Protein AF-A0AAE1U066-F1 (afdb_monomer)

Structure (mmCIF, N/CA/C/O backbone):
data_AF-A0AAE1U066-F1
#
_entry.id   AF-A0AAE1U066-F1
#
loop_
_atom_site.group_PDB
_atom_site.id
_atom_site.type_symbol
_atom_site.label_atom_id
_atom_site.label_alt_id
_atom_site.label_comp_id
_atom_site.label_asym_id
_atom_site.label_entity_id
_atom_site.label_seq_id
_atom_site.pdbx_PDB_ins_code
_atom_site.Cartn_x
_atom_site.Cartn_y
_atom_site.Cartn_z
_atom_site.occupancy
_atom_site.B_iso_or_equiv
_atom_site.auth_seq_id
_atom_site.auth_comp_id
_atom_site.auth_asym_id
_atom_site.auth_atom_id
_atom_site.pdbx_PDB_model_num
ATOM 1 N N . MET A 1 1 ? -7.194 -13.404 7.253 1.00 90.75 1 MET A N 1
ATOM 2 C CA . MET A 1 1 ? -6.676 -12.396 8.210 1.00 90.75 1 MET A CA 1
ATOM 3 C C . MET A 1 1 ? -7.590 -11.175 8.214 1.00 90.75 1 MET A C 1
ATOM 5 O O . MET A 1 1 ? -8.096 -10.818 7.153 1.00 90.75 1 MET A O 1
ATOM 9 N N . TYR A 1 2 ? -7.821 -10.561 9.377 1.00 94.88 2 TYR A N 1
ATOM 10 C CA . TYR A 1 2 ? -8.659 -9.366 9.523 1.00 94.88 2 TYR A CA 1
ATOM 11 C C . TYR A 1 2 ? -7.919 -8.280 10.302 1.00 94.88 2 TYR A C 1
ATOM 13 O O . TYR A 1 2 ? -7.185 -8.594 11.234 1.00 94.88 2 TYR A O 1
ATOM 21 N N . VAL A 1 3 ? -8.152 -7.018 9.948 1.00 95.56 3 VAL A N 1
ATOM 22 C CA . VAL A 1 3 ? -7.681 -5.856 10.711 1.00 95.56 3 VAL A CA 1
ATOM 23 C C . VAL A 1 3 ? -8.875 -5.162 11.351 1.00 95.56 3 VAL A C 1
ATOM 25 O O . VAL A 1 3 ? -9.847 -4.826 10.672 1.00 95.56 3 VAL A O 1
ATOM 28 N N . LYS A 1 4 ? -8.804 -4.958 12.669 1.00 94.69 4 LYS A N 1
ATOM 29 C CA . LYS A 1 4 ? -9.774 -4.161 13.426 1.00 94.69 4 LYS A CA 1
ATOM 30 C C . LYS A 1 4 ? -9.469 -2.676 13.220 1.00 94.69 4 LYS A C 1
ATOM 32 O O . LYS A 1 4 ? -8.331 -2.255 13.387 1.00 94.69 4 LYS A O 1
ATOM 37 N N . CYS A 1 5 ? -10.478 -1.882 12.883 1.00 92.62 5 CYS A N 1
ATOM 38 C CA . CYS A 1 5 ? -10.363 -0.436 12.698 1.00 92.62 5 CYS A CA 1
ATOM 39 C C . CYS A 1 5 ? -11.603 0.285 13.255 1.00 92.62 5 CYS A C 1
ATOM 41 O O . CYS A 1 5 ? -12.670 -0.313 13.380 1.00 92.62 5 CYS A O 1
ATOM 43 N N . GLY A 1 6 ? -11.482 1.577 13.561 1.00 90.81 6 GLY A N 1
ATOM 44 C CA . GLY A 1 6 ? -12.541 2.390 14.165 1.00 90.81 6 GLY A CA 1
ATOM 45 C C . GLY A 1 6 ? -1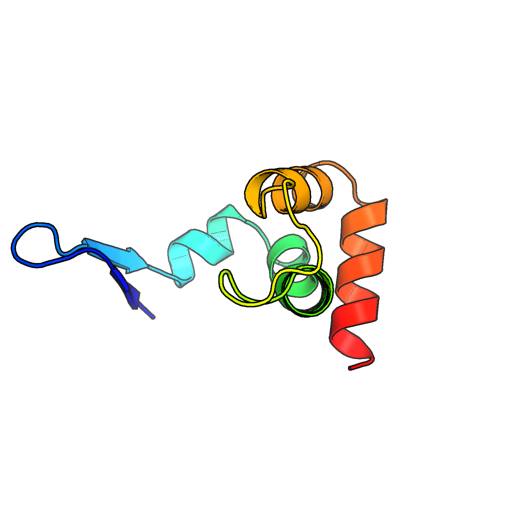2.457 2.454 15.692 1.00 90.81 6 GLY A C 1
ATOM 46 O O . GLY A 1 6 ? -11.731 1.692 16.326 1.00 90.81 6 GLY A O 1
ATOM 47 N N . THR A 1 7 ? -13.192 3.397 16.278 1.00 90.25 7 THR A N 1
ATOM 48 C CA . THR A 1 7 ? -13.177 3.693 17.716 1.00 90.25 7 THR A CA 1
ATOM 49 C C . THR A 1 7 ? -14.538 3.403 18.353 1.00 90.25 7 THR A C 1
ATOM 51 O O . THR A 1 7 ? -15.586 3.579 17.724 1.00 90.25 7 THR A O 1
ATOM 54 N N . ALA A 1 8 ? -14.514 2.939 19.607 1.00 86.75 8 ALA A N 1
ATOM 55 C CA . ALA A 1 8 ? -15.692 2.627 20.419 1.00 86.75 8 ALA A CA 1
ATOM 56 C C . ALA A 1 8 ? -16.741 1.775 19.668 1.00 86.75 8 ALA A C 1
ATOM 58 O O . ALA A 1 8 ? -16.449 0.672 19.195 1.00 86.75 8 ALA A O 1
ATOM 59 N N . THR A 1 9 ? -17.961 2.296 19.534 1.00 87.75 9 THR A N 1
ATOM 60 C CA . THR A 1 9 ? -19.111 1.612 18.928 1.00 87.75 9 THR A CA 1
ATOM 61 C C . THR A 1 9 ? -19.032 1.499 17.403 1.00 87.75 9 THR A C 1
ATOM 63 O O . THR A 1 9 ? -19.818 0.770 16.809 1.00 87.75 9 THR A O 1
ATOM 66 N N . ARG A 1 10 ? -18.064 2.154 16.742 1.00 89.88 10 ARG A N 1
ATOM 67 C CA . ARG A 1 10 ? -17.878 2.124 15.274 1.00 89.88 10 ARG A CA 1
ATOM 68 C C . ARG A 1 10 ? -16.742 1.195 14.840 1.00 89.88 10 ARG A C 1
ATOM 70 O O . ARG A 1 10 ? -16.061 1.4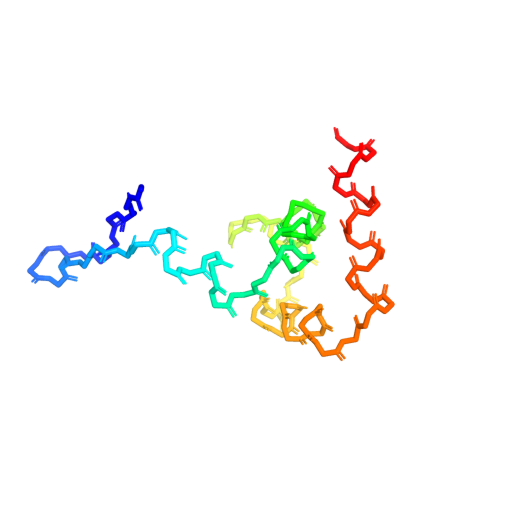50 13.842 1.00 89.88 10 ARG A O 1
ATOM 77 N N . THR A 1 11 ? -16.532 0.124 15.603 1.00 93.38 11 THR A N 1
ATOM 78 C CA . THR A 1 11 ? -15.548 -0.916 15.293 1.00 93.38 11 THR A CA 1
ATOM 79 C C . THR A 1 11 ? -15.937 -1.652 14.010 1.00 93.38 11 THR A C 1
ATOM 81 O O . THR A 1 11 ? -17.071 -2.092 13.843 1.00 93.38 11 THR A O 1
ATOM 84 N N . ARG A 1 12 ? -14.9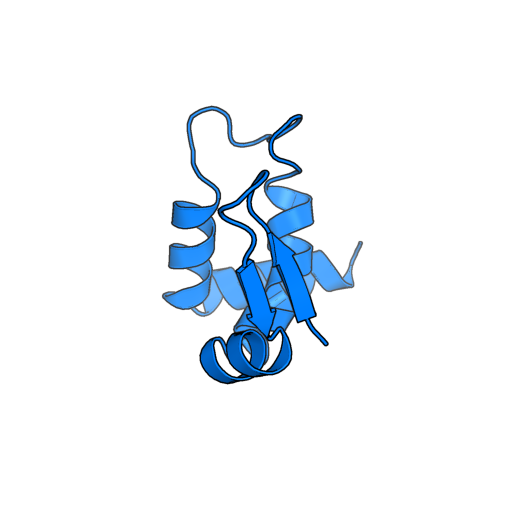75 -1.815 13.105 1.00 94.38 12 ARG A N 1
ATOM 85 C CA . ARG A 1 12 ? -15.095 -2.530 11.834 1.00 94.38 12 ARG A CA 1
ATOM 86 C C . ARG A 1 12 ? -13.957 -3.534 11.709 1.00 94.38 12 ARG A C 1
ATOM 88 O O . ARG A 1 12 ? -12.848 -3.274 12.169 1.00 94.38 12 ARG A O 1
ATOM 95 N N . TYR A 1 13 ? -14.226 -4.653 11.049 1.00 94.75 13 TYR A N 1
ATOM 96 C CA . TYR A 1 13 ? -13.216 -5.653 10.714 1.00 94.75 13 TYR A CA 1
ATOM 97 C C . TYR A 1 13 ? -13.063 -5.721 9.202 1.00 94.75 13 TYR A C 1
ATOM 99 O O . TYR A 1 13 ? -14.017 -6.009 8.482 1.00 94.75 13 TYR A O 1
ATOM 107 N N . ILE A 1 14 ? -11.858 -5.442 8.720 1.00 95.56 14 ILE A N 1
ATOM 108 C CA . ILE A 1 14 ? -11.541 -5.428 7.294 1.00 95.56 14 ILE A CA 1
ATOM 109 C C . ILE A 1 14 ? -10.821 -6.729 6.958 1.00 95.56 14 ILE A C 1
ATOM 111 O O . ILE A 1 14 ? -9.796 -7.047 7.558 1.00 95.56 14 ILE A O 1
ATOM 115 N N . SER A 1 15 ? -11.365 -7.499 6.014 1.00 96.75 15 SER A N 1
ATOM 116 C CA . SER A 1 15 ? -10.732 -8.733 5.539 1.00 96.75 15 SER A CA 1
ATOM 117 C C . SER A 1 15 ? -9.542 -8.402 4.647 1.00 96.75 15 SER A C 1
ATOM 119 O O . SER A 1 15 ? -9.724 -7.904 3.538 1.00 96.75 15 SER A O 1
ATOM 121 N N . ILE A 1 16 ? -8.334 -8.733 5.098 1.00 95.56 16 ILE A N 1
ATOM 122 C CA . ILE A 1 16 ? -7.110 -8.520 4.313 1.00 95.56 16 ILE A CA 1
ATOM 123 C C . ILE A 1 16 ? -7.116 -9.372 3.046 1.00 95.56 16 ILE A C 1
ATOM 125 O O . ILE A 1 16 ? -6.711 -8.902 1.991 1.00 95.56 16 ILE A O 1
ATOM 129 N N . SER A 1 17 ? -7.664 -10.586 3.119 1.00 96.44 17 SER A N 1
ATOM 130 C CA . SER A 1 17 ? -7.783 -11.472 1.960 1.00 96.44 17 SER A CA 1
ATOM 131 C C . SER A 1 17 ? -8.671 -10.866 0.868 1.00 96.44 17 SER A C 1
ATOM 133 O O . SER A 1 17 ? -8.298 -10.898 -0.299 1.00 96.44 17 SER A O 1
ATOM 135 N N . LYS A 1 18 ? -9.808 -10.250 1.236 1.00 96.62 18 LYS A N 1
ATOM 136 C CA . LYS A 1 18 ? -10.673 -9.558 0.262 1.00 96.62 18 LYS A CA 1
ATOM 137 C C . LYS A 1 18 ? -9.992 -8.328 -0.335 1.00 96.62 18 LYS A C 1
ATOM 139 O O . LYS A 1 18 ? -10.119 -8.094 -1.529 1.00 96.62 18 LYS A O 1
ATOM 144 N N . VAL A 1 19 ? -9.273 -7.556 0.483 1.00 95.50 19 VAL A N 1
AT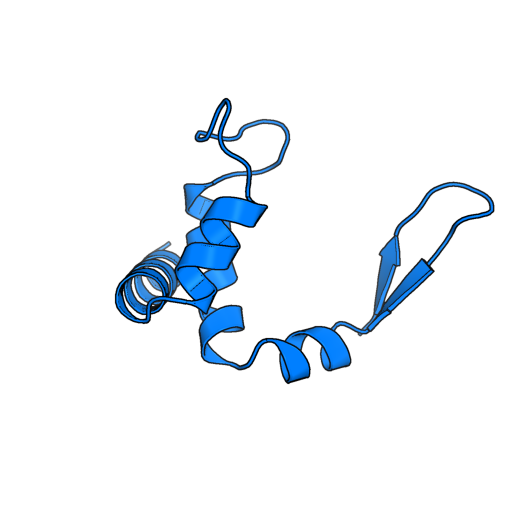OM 145 C CA . VAL A 1 19 ? -8.545 -6.371 0.003 1.00 95.50 19 VAL A CA 1
ATOM 146 C C . VAL A 1 19 ? -7.427 -6.767 -0.960 1.00 95.50 19 VAL A C 1
ATOM 148 O O . VAL A 1 19 ? -7.342 -6.202 -2.042 1.00 95.50 19 VAL A O 1
ATOM 151 N N . SER A 1 20 ? -6.610 -7.764 -0.613 1.00 95.69 20 SER A N 1
ATOM 152 C CA . SER A 1 20 ? -5.530 -8.247 -1.480 1.00 95.69 20 SER A CA 1
ATOM 153 C C . SER A 1 20 ? -6.061 -8.799 -2.805 1.00 95.69 20 SER A C 1
ATOM 155 O O . SER A 1 20 ? -5.541 -8.443 -3.858 1.00 95.69 20 SER A O 1
ATOM 157 N N . ALA A 1 21 ? -7.146 -9.580 -2.773 1.00 96.50 21 ALA A N 1
ATOM 15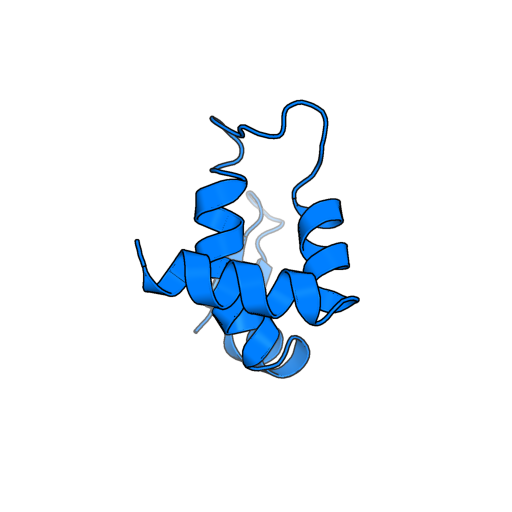8 C CA . ALA A 1 21 ? -7.784 -10.083 -3.989 1.00 96.50 21 ALA A CA 1
ATOM 159 C C . ALA A 1 21 ? -8.312 -8.954 -4.893 1.00 96.50 21 ALA A C 1
ATOM 161 O O . ALA A 1 21 ? -8.223 -9.058 -6.110 1.00 96.50 21 ALA A O 1
ATOM 162 N N . ALA A 1 22 ? -8.840 -7.874 -4.308 1.00 95.75 22 ALA A N 1
ATOM 163 C CA . ALA A 1 22 ? -9.345 -6.730 -5.065 1.00 95.75 22 ALA A CA 1
ATOM 164 C C . ALA A 1 22 ? -8.233 -5.836 -5.640 1.00 95.75 22 ALA A C 1
ATOM 166 O O . ALA A 1 22 ? -8.419 -5.246 -6.699 1.00 95.75 2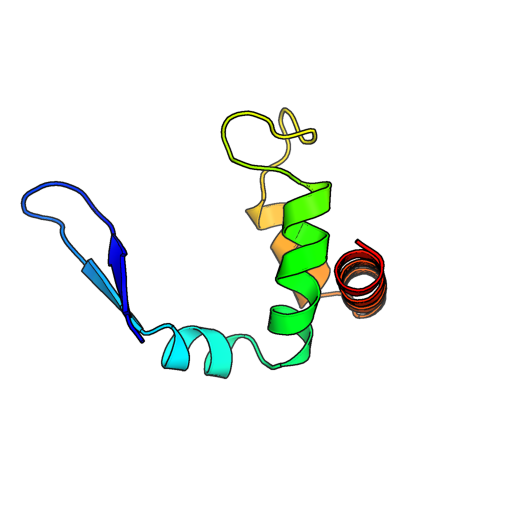2 ALA A O 1
ATOM 167 N N . LEU A 1 23 ? -7.101 -5.703 -4.940 1.00 93.94 23 LEU A N 1
ATOM 168 C CA . LEU A 1 23 ? -5.971 -4.874 -5.380 1.00 93.94 23 LEU A CA 1
ATOM 169 C C . LEU A 1 23 ? -5.068 -5.583 -6.394 1.00 93.94 23 LEU A C 1
ATOM 171 O O . LEU A 1 23 ? -4.458 -4.921 -7.229 1.00 93.94 23 LEU A O 1
ATOM 175 N N . GLY A 1 24 ? -4.988 -6.912 -6.327 1.00 95.31 24 GLY A N 1
ATOM 176 C CA . GLY A 1 24 ? -4.097 -7.704 -7.164 1.00 95.31 24 GLY A CA 1
ATOM 177 C C . GLY A 1 24 ? -2.668 -7.777 -6.620 1.00 95.31 24 GLY A C 1
ATOM 178 O O . GLY A 1 24 ? -2.230 -6.967 -5.799 1.00 95.31 24 GLY A O 1
ATOM 179 N N . HIS A 1 25 ? -1.945 -8.794 -7.088 1.00 94.62 25 HIS A N 1
ATOM 180 C CA . HIS A 1 25 ? -0.618 -9.152 -6.592 1.00 94.62 25 HIS A CA 1
ATOM 181 C C . HIS A 1 25 ? 0.392 -8.001 -6.709 1.00 94.62 25 HIS A C 1
ATOM 183 O O . HIS A 1 25 ? 1.040 -7.653 -5.726 1.00 94.62 25 HIS A O 1
ATOM 189 N N . ASP A 1 26 ? 0.481 -7.365 -7.875 1.00 94.56 26 ASP A N 1
ATOM 190 C CA . ASP A 1 26 ? 1.545 -6.393 -8.152 1.00 94.56 26 ASP A CA 1
ATOM 191 C C . ASP A 1 26 ? 1.365 -5.100 -7.354 1.00 94.56 26 ASP A C 1
ATOM 193 O O . ASP A 1 26 ? 2.326 -4.526 -6.839 1.00 94.56 26 ASP A O 1
ATOM 197 N N . VAL A 1 27 ? 0.115 -4.658 -7.178 1.00 95.50 27 VAL A N 1
ATOM 198 C CA . VAL A 1 27 ? -0.182 -3.519 -6.305 1.00 95.50 27 VAL A CA 1
ATOM 199 C C . VAL A 1 27 ? 0.192 -3.876 -4.872 1.00 95.50 27 VAL A C 1
ATOM 201 O O . VAL A 1 27 ? 0.864 -3.083 -4.221 1.00 95.50 27 VAL A O 1
ATOM 204 N N . CYS A 1 28 ? -0.158 -5.072 -4.388 1.00 95.94 28 CYS A N 1
ATOM 205 C CA . CYS A 1 28 ? 0.245 -5.523 -3.056 1.00 95.94 28 CYS A CA 1
ATOM 206 C C . CYS A 1 28 ? 1.772 -5.567 -2.880 1.00 95.94 28 CYS A C 1
ATOM 208 O O . CYS A 1 28 ? 2.261 -5.093 -1.856 1.00 95.94 28 CYS A O 1
ATOM 210 N N . ALA A 1 29 ? 2.518 -6.068 -3.868 1.00 95.50 29 ALA A N 1
ATOM 211 C CA . ALA A 1 29 ? 3.980 -6.121 -3.833 1.00 95.50 29 ALA A CA 1
ATOM 212 C C . ALA A 1 29 ? 4.614 -4.719 -3.754 1.00 95.50 29 ALA A C 1
ATOM 214 O O . ALA A 1 29 ? 5.586 -4.512 -3.034 1.00 95.50 29 ALA A O 1
ATOM 215 N N . SER A 1 30 ? 4.018 -3.727 -4.422 1.00 95.88 30 SER A N 1
ATOM 216 C CA . SER A 1 30 ? 4.505 -2.341 -4.399 1.00 95.88 30 SER A CA 1
ATOM 217 C C . SER A 1 30 ? 4.260 -1.596 -3.075 1.00 95.88 30 SER A C 1
ATOM 219 O O . SER A 1 30 ? 4.879 -0.560 -2.829 1.00 95.88 30 SER A O 1
ATOM 221 N N . LEU A 1 31 ? 3.365 -2.090 -2.203 1.00 93.94 31 LEU A N 1
ATOM 222 C CA . LEU A 1 31 ? 2.968 -1.371 -0.983 1.00 93.94 31 LEU A CA 1
ATOM 223 C C . LEU A 1 31 ? 4.135 -1.153 -0.017 1.00 93.94 31 LEU A C 1
ATOM 225 O O . LEU A 1 31 ? 4.140 -0.150 0.695 1.00 93.94 31 LEU A O 1
ATOM 229 N N . LEU A 1 32 ? 5.108 -2.067 0.010 1.00 92.31 32 LEU A N 1
ATOM 230 C CA . LEU A 1 32 ? 6.246 -1.979 0.923 1.00 92.31 32 LEU A CA 1
ATOM 231 C C . LEU A 1 32 ? 7.173 -0.818 0.540 1.00 92.31 32 LEU A C 1
ATOM 233 O O . LEU A 1 32 ? 7.473 0.024 1.384 1.00 92.31 32 LEU A O 1
ATOM 237 N N . GLY A 1 33 ? 7.530 -0.709 -0.746 1.00 92.81 33 GLY A N 1
ATOM 238 C CA . GLY A 1 33 ? 8.303 0.420 -1.268 1.00 92.81 33 GLY A CA 1
ATOM 239 C C . GLY A 1 33 ? 7.529 1.738 -1.213 1.00 92.81 33 GLY A C 1
ATOM 240 O O . GLY A 1 33 ? 8.087 2.789 -0.906 1.00 92.81 33 GLY A O 1
ATOM 241 N N . LEU A 1 34 ? 6.214 1.702 -1.447 1.00 91.88 34 LEU A N 1
ATOM 242 C CA . LEU A 1 34 ? 5.369 2.886 -1.289 1.00 91.88 34 LEU A CA 1
ATOM 243 C C . LEU A 1 34 ? 5.359 3.377 0.168 1.00 91.88 34 LEU A C 1
ATOM 245 O O . LEU A 1 34 ? 5.429 4.582 0.417 1.00 91.88 34 LEU A O 1
ATOM 249 N N . TYR A 1 35 ? 5.270 2.461 1.136 1.00 89.69 35 TYR A N 1
ATOM 250 C 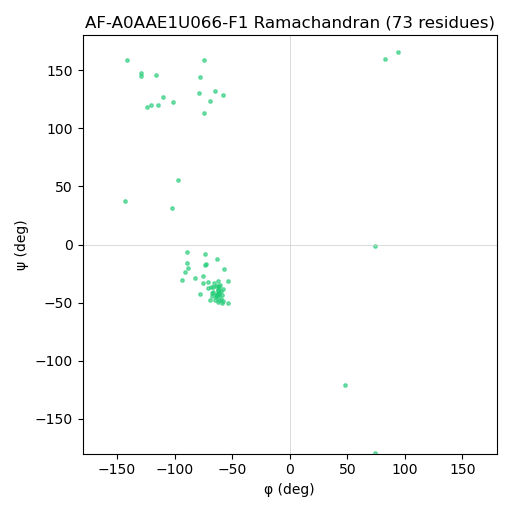CA . TYR A 1 35 ? 5.300 2.790 2.560 1.00 89.69 35 TYR A CA 1
ATOM 251 C C . TYR A 1 35 ? 6.663 3.323 2.993 1.00 89.69 35 TYR A C 1
ATOM 253 O O . TYR A 1 35 ? 6.722 4.323 3.701 1.00 89.69 35 TYR A O 1
ATOM 261 N N . SER A 1 36 ? 7.750 2.697 2.552 1.00 88.56 36 SER A N 1
ATOM 262 C CA . SER A 1 36 ? 9.102 3.124 2.905 1.00 88.56 36 SER A CA 1
ATOM 263 C C . SER A 1 36 ? 9.437 4.510 2.333 1.00 88.56 36 SER A C 1
ATOM 265 O O . SER A 1 36 ? 10.084 5.315 2.997 1.00 88.56 36 SER A O 1
ATOM 267 N N . PHE A 1 37 ? 8.898 4.841 1.156 1.00 87.19 37 PHE A N 1
ATOM 268 C CA . PHE A 1 37 ? 9.044 6.157 0.534 1.00 87.19 37 PHE A CA 1
ATOM 269 C C . PHE A 1 37 ? 8.137 7.243 1.134 1.00 87.19 37 PHE A C 1
ATOM 271 O O . PHE A 1 37 ? 8.563 8.381 1.327 1.00 87.19 37 PHE A O 1
ATOM 278 N N . THR A 1 38 ? 6.869 6.923 1.414 1.00 86.50 38 THR A N 1
ATOM 279 C CA . THR A 1 38 ? 5.894 7.912 1.921 1.00 86.50 38 THR A CA 1
ATOM 280 C C . THR A 1 38 ? 5.889 8.042 3.442 1.00 86.50 38 THR A C 1
ATOM 282 O O . THR A 1 38 ? 5.442 9.062 3.960 1.00 86.50 38 THR A O 1
ATOM 285 N N . GLY A 1 39 ? 6.399 7.044 4.161 1.00 81.44 39 GLY A N 1
ATOM 286 C CA . GLY A 1 39 ? 6.471 7.004 5.616 1.00 81.44 39 GLY A CA 1
ATOM 287 C C . GLY A 1 39 ? 5.132 6.748 6.322 1.00 81.44 39 GLY A C 1
ATOM 288 O O . GLY A 1 39 ? 4.062 6.580 5.730 1.00 81.44 39 GLY A O 1
ATOM 289 N N . CYS A 1 40 ? 5.182 6.721 7.654 1.00 74.44 40 CYS A N 1
ATOM 290 C CA . CYS A 1 40 ? 4.006 6.691 8.529 1.00 74.44 40 CYS A CA 1
ATOM 291 C C . CYS A 1 40 ? 3.324 8.076 8.581 1.00 74.44 40 CYS A C 1
ATOM 293 O O . CYS A 1 40 ? 3.953 9.090 8.296 1.00 74.44 40 CYS A O 1
ATOM 295 N N . ASP A 1 41 ? 2.040 8.134 8.958 1.00 66.44 41 ASP A N 1
ATOM 296 C CA . ASP A 1 41 ? 1.264 9.388 9.047 1.00 66.44 41 ASP A CA 1
ATOM 297 C C . ASP A 1 41 ? 1.901 10.440 9.979 1.00 66.44 41 ASP A C 1
ATOM 299 O O . ASP A 1 41 ? 1.634 11.628 9.834 1.00 66.44 41 ASP A O 1
ATOM 303 N N . THR A 1 42 ? 2.776 10.027 10.899 1.00 60.78 42 THR A N 1
ATOM 304 C CA . THR A 1 42 ? 3.501 10.904 11.830 1.00 60.78 42 THR A CA 1
ATOM 305 C C . THR A 1 42 ? 4.842 11.432 11.312 1.00 60.78 42 THR A C 1
ATOM 307 O O . THR A 1 42 ? 5.359 12.384 11.888 1.00 60.78 42 THR A O 1
ATOM 310 N N . VAL A 1 43 ? 5.423 10.848 10.255 1.00 59.91 43 VAL A N 1
ATOM 311 C CA . VAL A 1 43 ? 6.779 11.196 9.765 1.00 59.91 43 VAL A CA 1
ATOM 312 C C . VAL A 1 43 ? 6.858 11.146 8.234 1.00 59.91 43 VAL A C 1
ATOM 314 O O . VAL A 1 43 ? 7.828 10.676 7.645 1.00 59.91 43 VAL A O 1
ATOM 317 N N . SER A 1 44 ? 5.789 11.573 7.567 1.00 62.84 44 SER A N 1
ATOM 318 C CA . SER A 1 44 ? 5.712 11.530 6.109 1.00 62.84 44 SER A CA 1
ATOM 319 C C . SER A 1 44 ? 6.682 12.533 5.474 1.00 62.84 44 SER A C 1
ATOM 321 O O . SER A 1 44 ? 6.566 13.739 5.700 1.00 62.84 44 SER A O 1
ATOM 323 N N . ALA A 1 45 ? 7.582 12.056 4.605 1.00 63.78 45 ALA A N 1
ATOM 324 C CA . ALA A 1 45 ? 8.370 12.910 3.703 1.00 63.78 45 ALA A CA 1
ATOM 325 C C . ALA A 1 45 ? 7.477 13.671 2.693 1.00 63.78 45 ALA A C 1
ATOM 327 O O . ALA A 1 45 ? 7.907 14.618 2.040 1.00 63.78 45 ALA A O 1
ATOM 328 N N . PHE A 1 46 ? 6.205 13.275 2.592 1.00 67.38 46 PHE A N 1
ATOM 329 C CA . PHE A 1 46 ? 5.164 13.842 1.743 1.00 67.38 46 PHE A CA 1
ATOM 330 C C . PHE A 1 46 ? 4.281 14.832 2.526 1.00 67.38 46 PHE A C 1
ATOM 332 O O . PHE A 1 46 ? 3.056 14.699 2.575 1.00 67.38 46 PHE A O 1
ATOM 339 N N . SER A 1 47 ? 4.880 15.852 3.150 1.00 67.38 47 SER A N 1
ATOM 340 C CA . SER A 1 47 ? 4.097 16.938 3.761 1.00 67.38 47 SER A CA 1
ATOM 341 C C . SER A 1 47 ? 3.200 17.606 2.708 1.00 67.38 47 SER A C 1
ATOM 343 O O . SER A 1 47 ? 3.645 17.946 1.612 1.00 67.38 47 SER A O 1
ATOM 345 N N . GLY A 1 48 ? 1.904 17.727 3.002 1.00 71.94 48 GLY A N 1
ATOM 346 C CA . GLY A 1 48 ? 0.908 18.278 2.075 1.00 71.94 48 GLY A CA 1
ATOM 347 C C . GLY A 1 48 ? 0.501 17.363 0.908 1.00 71.94 48 GLY A C 1
ATOM 348 O O . GLY A 1 48 ? -0.374 17.742 0.131 1.00 71.94 48 GLY A O 1
ATOM 349 N N . ARG A 1 49 ? 1.067 16.152 0.775 1.00 75.12 49 ARG A N 1
ATOM 350 C CA . ARG A 1 49 ? 0.678 15.171 -0.254 1.00 75.12 49 ARG A CA 1
ATOM 351 C C . ARG A 1 49 ? 0.190 13.869 0.388 1.00 75.12 49 ARG A C 1
ATOM 353 O O . ARG A 1 49 ? 0.910 13.195 1.110 1.00 75.12 49 ARG A O 1
ATOM 360 N N . GLY A 1 50 ? -1.059 13.492 0.119 1.00 77.00 50 GLY A N 1
ATOM 361 C CA . GLY A 1 50 ? -1.676 12.322 0.751 1.00 77.00 50 GLY A CA 1
ATOM 362 C C . GLY A 1 50 ? -1.227 10.981 0.156 1.00 77.00 50 GLY A C 1
ATOM 363 O O . GLY A 1 50 ? -1.118 10.840 -1.062 1.00 77.00 50 GLY A O 1
ATOM 364 N N . LYS A 1 51 ? -1.101 9.952 1.006 1.00 84.94 51 LYS A N 1
ATOM 365 C CA . LYS A 1 51 ? -0.834 8.550 0.611 1.00 84.94 51 LYS A CA 1
ATOM 366 C C . LYS A 1 51 ? -1.822 8.006 -0.415 1.00 84.94 51 LYS A C 1
ATOM 368 O O . LYS A 1 51 ? -1.456 7.207 -1.268 1.00 84.94 51 LYS A O 1
ATOM 373 N N . LEU A 1 52 ? -3.068 8.479 -0.371 1.00 88.06 52 LEU A N 1
ATOM 374 C CA . LEU A 1 52 ? -4.092 8.108 -1.345 1.00 88.06 52 LEU A CA 1
ATOM 375 C C . LEU A 1 52 ? -3.719 8.538 -2.770 1.00 88.06 52 LEU A C 1
ATOM 377 O O . LEU A 1 52 ? -3.971 7.795 -3.712 1.00 88.06 52 LEU A O 1
ATOM 381 N N . ALA A 1 53 ? -3.127 9.723 -2.943 1.00 89.12 53 ALA A N 1
ATOM 382 C CA . ALA A 1 53 ? -2.699 10.186 -4.260 1.00 89.12 53 ALA A CA 1
ATOM 383 C C . ALA A 1 53 ? -1.539 9.331 -4.790 1.00 89.12 53 ALA A C 1
ATOM 385 O O . ALA A 1 53 ? -1.561 8.925 -5.948 1.00 89.12 53 ALA A O 1
ATOM 386 N N . ALA A 1 54 ? -0.578 8.993 -3.926 1.00 89.94 54 ALA A N 1
ATOM 387 C CA . ALA A 1 54 ? 0.537 8.121 -4.284 1.00 89.94 54 ALA A CA 1
ATOM 388 C C . ALA A 1 54 ? 0.061 6.697 -4.637 1.00 89.94 54 ALA A C 1
ATOM 390 O O . ALA A 1 54 ? 0.446 6.157 -5.671 1.00 89.94 54 ALA A O 1
ATOM 391 N N . LEU A 1 55 ? -0.866 6.130 -3.857 1.00 92.69 55 LEU A N 1
ATOM 392 C CA . LEU A 1 55 ? -1.470 4.829 -4.153 1.00 92.69 55 LEU A CA 1
ATOM 393 C C . LEU A 1 55 ? -2.224 4.830 -5.492 1.00 92.69 55 LEU A C 1
ATOM 395 O O . LEU A 1 55 ? -2.102 3.883 -6.261 1.00 92.69 55 LEU A O 1
ATOM 399 N N . LYS A 1 56 ? -2.961 5.901 -5.817 1.00 94.12 56 LYS A N 1
ATOM 400 C CA . LYS A 1 56 ? -3.634 6.022 -7.122 1.00 94.12 56 LYS A CA 1
ATOM 401 C C . LYS A 1 56 ? -2.647 5.971 -8.289 1.00 94.12 56 LYS A C 1
ATOM 403 O O . LYS A 1 56 ? -2.949 5.327 -9.290 1.00 94.12 56 LYS A O 1
ATOM 408 N N . LEU A 1 57 ? -1.477 6.603 -8.161 1.00 93.62 57 LEU A N 1
ATOM 409 C CA . LEU A 1 57 ? -0.438 6.553 -9.197 1.00 93.62 57 LEU A CA 1
ATOM 410 C C . LEU A 1 57 ? 0.077 5.125 -9.403 1.00 93.62 57 LEU A C 1
ATOM 412 O O . LEU A 1 57 ? 0.163 4.676 -10.540 1.00 93.62 57 LEU A O 1
ATOM 416 N N . VAL A 1 58 ? 0.327 4.395 -8.315 1.00 94.94 58 VAL A N 1
ATOM 417 C CA . VAL A 1 58 ? 0.750 2.983 -8.338 1.00 94.94 58 VAL A CA 1
ATOM 418 C C . VAL A 1 58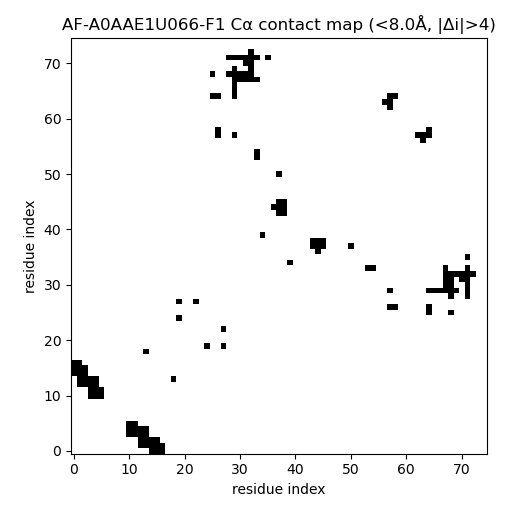 ? -0.301 2.063 -8.966 1.00 94.94 58 VAL A C 1
ATOM 420 O O . VAL A 1 58 ? 0.023 1.134 -9.706 1.00 94.94 58 VAL A O 1
ATOM 423 N N . MET A 1 59 ? -1.580 2.319 -8.690 1.00 95.25 59 MET A N 1
ATOM 424 C CA . MET A 1 59 ? -2.674 1.544 -9.276 1.00 95.25 59 MET A CA 1
ATOM 425 C C . MET A 1 59 ? -2.851 1.833 -10.772 1.00 95.25 59 MET A C 1
ATOM 427 O O . MET A 1 59 ? -3.225 0.932 -11.513 1.00 95.25 59 MET A O 1
ATOM 431 N N . THR A 1 60 ? -2.564 3.057 -11.221 1.00 96.31 60 THR A N 1
ATOM 432 C CA . THR A 1 60 ? -2.867 3.512 -12.592 1.00 96.31 60 THR A CA 1
ATOM 433 C C . THR A 1 60 ? -1.698 3.334 -13.561 1.00 96.31 60 THR A C 1
ATOM 435 O O . THR A 1 60 ? -1.920 3.129 -14.750 1.00 96.31 60 THR A O 1
ATOM 438 N N . HIS A 1 61 ? -0.457 3.418 -13.081 1.00 96.31 61 HIS A N 1
ATOM 439 C CA . HIS A 1 61 ? 0.732 3.404 -13.929 1.00 96.31 61 HIS A CA 1
ATOM 440 C C . HIS A 1 61 ? 1.693 2.293 -13.519 1.00 96.31 61 HIS A C 1
ATOM 442 O O . HIS A 1 61 ? 2.268 2.325 -12.428 1.00 96.31 61 HIS A O 1
ATOM 448 N N . ASP A 1 62 ? 1.935 1.368 -14.445 1.00 95.50 62 ASP A N 1
ATOM 449 C CA . ASP A 1 62 ? 2.831 0.229 -14.231 1.00 95.50 62 ASP A CA 1
ATOM 450 C C . ASP A 1 62 ? 4.262 0.680 -13.912 1.00 95.50 62 ASP A C 1
ATOM 452 O O . ASP A 1 62 ? 4.893 0.119 -13.025 1.00 95.50 62 ASP A O 1
ATOM 456 N N . TYR A 1 63 ? 4.728 1.784 -14.512 1.00 96.75 63 TYR A N 1
ATOM 457 C CA . TYR A 1 63 ? 6.035 2.371 -14.196 1.00 96.75 63 TYR A CA 1
ATOM 458 C C . TYR A 1 63 ? 6.219 2.644 -12.695 1.00 96.75 63 TYR A C 1
ATOM 460 O O . TYR A 1 63 ? 7.222 2.243 -12.107 1.00 96.75 63 TYR A O 1
ATOM 468 N N . PHE A 1 64 ? 5.252 3.312 -12.053 1.00 95.12 64 PHE A N 1
ATOM 469 C CA . PHE A 1 64 ? 5.348 3.593 -10.618 1.00 95.12 64 PHE A CA 1
ATOM 470 C C . PHE A 1 64 ? 5.233 2.309 -9.800 1.00 95.12 64 PHE A C 1
ATOM 472 O O . PHE A 1 64 ? 5.931 2.164 -8.799 1.00 95.12 64 PHE A O 1
ATOM 479 N N . ARG A 1 65 ? 4.394 1.366 -10.235 1.00 96.06 65 ARG A N 1
ATOM 480 C CA . ARG A 1 65 ? 4.260 0.063 -9.584 1.00 96.06 65 ARG A CA 1
ATOM 481 C C . ARG A 1 65 ? 5.591 -0.690 -9.564 1.00 96.06 65 ARG A C 1
ATOM 483 O O . ARG A 1 65 ? 6.035 -1.076 -8.488 1.00 96.06 65 ARG A O 1
ATOM 490 N N . ASP A 1 66 ? 6.259 -0.804 -10.707 1.00 96.62 66 ASP A N 1
ATOM 491 C CA . ASP A 1 66 ? 7.541 -1.499 -10.845 1.00 96.62 66 ASP A CA 1
ATOM 492 C C . ASP A 1 66 ? 8.645 -0.845 -10.013 1.00 96.62 66 ASP A C 1
ATOM 494 O O . ASP A 1 66 ? 9.422 -1.536 -9.352 1.00 96.62 66 ASP A O 1
ATOM 498 N N . VAL A 1 67 ? 8.703 0.491 -10.012 1.00 95.62 67 VAL A N 1
ATOM 499 C CA . VAL A 1 67 ? 9.666 1.245 -9.196 1.00 95.62 67 VAL A CA 1
ATOM 500 C C . VAL A 1 67 ? 9.477 0.933 -7.713 1.00 95.62 67 VAL A C 1
ATOM 502 O O . VAL A 1 67 ? 10.452 0.638 -7.025 1.00 95.62 67 VAL A O 1
ATOM 505 N N . PHE A 1 68 ? 8.239 0.948 -7.213 1.00 95.06 68 PHE A N 1
ATOM 506 C CA . PHE A 1 68 ? 7.980 0.679 -5.799 1.00 95.06 68 PHE A CA 1
ATOM 507 C C . PHE A 1 68 ? 8.095 -0.804 -5.421 1.00 95.06 68 PHE A C 1
ATOM 509 O O . PHE A 1 68 ? 8.448 -1.094 -4.281 1.00 95.06 68 PHE A O 1
ATOM 516 N N . ILE A 1 69 ? 7.868 -1.742 -6.347 1.00 96.12 69 ILE A N 1
ATOM 517 C CA . ILE A 1 69 ? 8.191 -3.162 -6.125 1.00 96.12 69 ILE A CA 1
ATOM 518 C C . ILE A 1 69 ? 9.698 -3.327 -5.914 1.00 96.12 69 ILE A C 1
ATOM 520 O O . ILE A 1 69 ? 10.110 -3.933 -4.928 1.00 96.12 69 ILE A O 1
ATOM 524 N N . LYS A 1 70 ? 10.519 -2.752 -6.803 1.00 95.94 70 LYS A N 1
ATOM 525 C CA . LYS A 1 70 ? 11.986 -2.821 -6.696 1.00 95.94 70 LYS A CA 1
ATOM 526 C C . LYS A 1 70 ? 12.485 -2.164 -5.414 1.00 95.94 70 LYS A C 1
ATOM 528 O O . LYS A 1 70 ? 13.215 -2.792 -4.658 1.00 95.94 70 LYS A O 1
ATOM 533 N N . LEU A 1 71 ? 12.004 -0.954 -5.120 1.00 93.62 71 LEU A N 1
ATOM 534 C CA . LEU A 1 71 ? 12.374 -0.232 -3.902 1.00 93.62 71 LEU A CA 1
ATOM 535 C C . LEU A 1 71 ? 12.038 -1.025 -2.630 1.00 93.62 71 LEU A C 1
ATOM 537 O O . LEU A 1 71 ? 12.797 -0.991 -1.671 1.00 93.62 71 LEU A O 1
ATOM 541 N N . GLY A 1 72 ? 10.904 -1.730 -2.611 1.00 91.81 72 GLY A N 1
ATOM 542 C CA . GLY A 1 72 ? 10.512 -2.569 -1.479 1.00 91.81 72 GLY A CA 1
ATOM 543 C C . GLY A 1 72 ? 11.303 -3.875 -1.351 1.00 91.81 72 GLY A C 1
ATOM 544 O O . GLY A 1 72 ? 11.258 -4.483 -0.289 1.00 91.81 72 GLY A O 1
ATOM 545 N N . ALA A 1 73 ? 11.989 -4.320 -2.406 1.00 91.25 73 ALA A N 1
ATOM 546 C CA . ALA A 1 73 ? 12.816 -5.527 -2.396 1.00 91.25 73 ALA A CA 1
ATOM 547 C C . ALA A 1 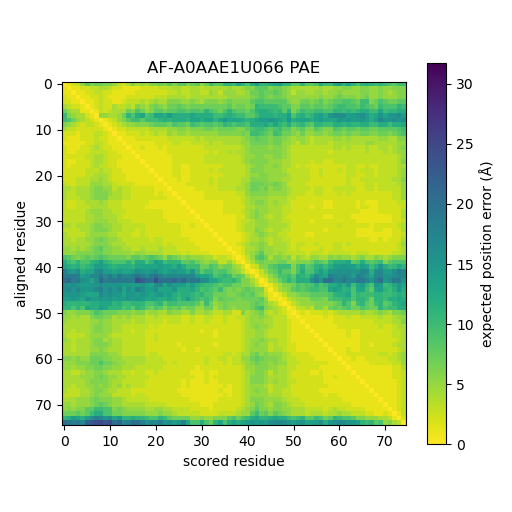73 ? 14.281 -5.253 -2.010 1.00 91.25 73 ALA A C 1
ATOM 549 O O . ALA A 1 73 ? 14.976 -6.164 -1.568 1.00 91.25 73 ALA A O 1
ATOM 550 N N . GLU A 1 74 ? 14.754 -4.022 -2.209 1.00 85.94 74 GLU A N 1
ATOM 551 C CA . GLU A 1 74 ? 16.141 -3.604 -1.959 1.00 85.94 74 GLU A CA 1
ATOM 552 C C . GLU A 1 74 ? 16.391 -3.093 -0.528 1.00 85.94 74 GLU A C 1
ATOM 554 O O . GLU A 1 74 ? 17.541 -2.822 -0.177 1.00 85.94 74 GLU A O 1
ATOM 559 N N . TRP A 1 75 ? 15.342 -2.956 0.289 1.00 60.12 75 TRP A N 1
ATOM 560 C CA . TRP A 1 75 ? 15.391 -2.339 1.619 1.00 60.12 75 TRP A CA 1
ATOM 561 C C . TRP A 1 75 ? 15.037 -3.325 2.732 1.00 60.12 75 TRP A C 1
ATOM 563 O O . TRP A 1 75 ? 15.736 -3.294 3.771 1.00 60.12 75 TRP A O 1
#

Foldseek 3Di:
DWDWDDDDPPIDIHDPVVVDVVQDDLLVLLVQLLCVQQDDPVDGPPVVDDSVVLSVCLSPDVVSSVVSNVSSVVD

Solvent-accessible surface area (backbone atoms only — not comparable to full-atom values): 4354 Å² total; per-residue (Å²): 106,71,48,80,43,72,61,85,96,59,60,43,76,45,50,48,61,61,51,47,68,74,60,34,69,63,51,59,53,14,47,53,16,46,40,72,64,40,42,53,97,91,64,38,78,42,74,100,51,57,70,67,61,56,50,49,46,36,74,72,32,67,70,53,23,53,52,20,32,51,51,39,72,77,108

Organism: NCBI:txid1843537

Sequence (75 aa):
MYVKCGTATRTRYISISKVSAALGHDVCASLLGLYSFTGCDTVSAFSGRGKLAALKLVMTHDYFRDVFIKLGAEW

pLDDT: mean 88.99, std 10.27, range [59.91, 96.75]

Radius of gyration: 13.8 Å; Cα contacts (8 Å, |Δi|>4): 73; chains: 1; bounding box: 35×31×35 Å

Mean predicted aligned error: 4.95 Å

Nearest PDB structures (foldseek):
  1fbk-assembly1_A  TM=2.790E-01  e=5.008E+00  Halobacterium salinarum

Secondary structure (DSSP, 8-state):
-EEEESSGGG-EEEEHHHHHHHH-HHHHHHHHHHHHHH--TTS-S-TT--HHHHHHHHHH-HHHHHHHHHHHH--